Protein AF-A0A3M0Z7J1-F1 (afdb_monomer)

Foldseek 3Di:
DDDDPPDCPVCVVVVVVVVCCCPPQCVVQVDPDPVSVVVSVVVVVCCQAPPAQDVVLVGDHNVCVVVVVSVVVVVVVVVVVVVVVVVVVVVV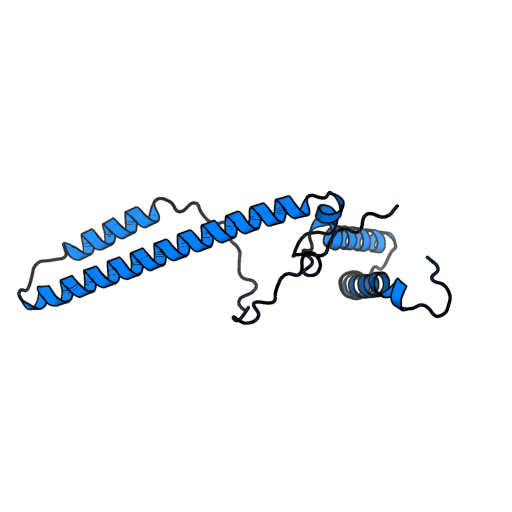VVVVVVVVVVVVVVVVCVVDDDDDDPPVVVVVVVVVVVVVPDDDPPDPPDDDPDDDDDDPDDDDDDDDDDDD

Radius of gyration: 27.75 Å; Cα contacts (8 Å, |Δi|>4): 50; chains: 1; bounding box: 44×60×78 Å

pLDDT: mean 72.47, std 24.11, range [33.22, 97.25]

Mean predicted aligned error: 16.58 Å

Structure (mmCIF, N/CA/C/O backbone):
data_AF-A0A3M0Z7J1-F1
#
_entry.id   AF-A0A3M0Z7J1-F1
#
loop_
_atom_site.group_PDB
_atom_site.id
_atom_site.type_symbol
_atom_site.label_atom_id
_atom_site.label_alt_id
_atom_site.label_comp_id
_atom_site.label_asym_id
_atom_site.label_entity_id
_atom_site.label_seq_id
_atom_site.pdbx_PDB_ins_code
_atom_site.Cartn_x
_atom_site.Cartn_y
_atom_site.Cartn_z
_atom_site.occupancy
_atom_site.B_iso_or_equiv
_atom_site.auth_seq_id
_atom_site.auth_comp_id
_atom_site.auth_asym_id
_atom_site.auth_atom_id
_atom_site.pdbx_PDB_model_num
ATOM 1 N N . MET A 1 1 ? 11.307 13.178 -20.118 1.00 49.06 1 MET A N 1
ATOM 2 C CA . MET A 1 1 ? 11.203 14.009 -18.899 1.00 49.06 1 MET A CA 1
ATOM 3 C C . MET A 1 1 ? 12.487 14.807 -18.768 1.00 49.06 1 MET A C 1
ATOM 5 O O . MET A 1 1 ? 13.549 14.202 -18.761 1.00 49.06 1 MET A O 1
ATOM 9 N N . ARG A 1 2 ? 12.403 16.139 -18.781 1.00 49.88 2 ARG A N 1
ATOM 10 C CA . ARG A 1 2 ? 13.548 17.054 -18.663 1.00 49.88 2 ARG A CA 1
ATOM 11 C C . ARG A 1 2 ? 13.190 18.069 -17.584 1.00 49.88 2 ARG A C 1
ATOM 13 O O . ARG A 1 2 ? 12.354 18.931 -17.823 1.00 49.88 2 ARG A O 1
ATOM 20 N N . THR A 1 3 ? 13.755 17.925 -16.393 1.00 57.59 3 THR A N 1
ATOM 21 C CA . THR A 1 3 ? 13.848 19.048 -15.459 1.00 57.59 3 THR A CA 1
ATOM 22 C C . THR A 1 3 ? 14.944 19.981 -15.972 1.00 57.59 3 THR A C 1
ATOM 24 O O . THR A 1 3 ? 15.915 19.525 -16.582 1.00 57.59 3 THR A O 1
ATOM 27 N N . SER A 1 4 ? 14.768 21.292 -15.789 1.00 59.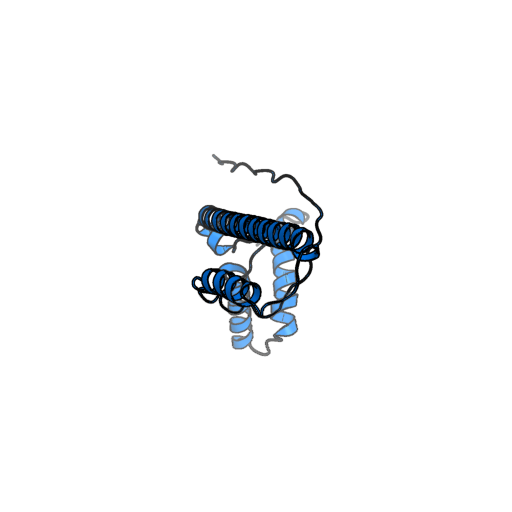91 4 SER A N 1
ATOM 28 C CA . SER A 1 4 ? 15.831 22.265 -16.060 1.00 59.91 4 SER A CA 1
ATOM 29 C C . SER A 1 4 ? 17.108 21.845 -15.316 1.00 59.91 4 SER A C 1
ATOM 31 O O . SER A 1 4 ? 16.994 21.352 -14.184 1.00 59.91 4 SER A O 1
ATOM 33 N N . PRO A 1 5 ? 18.307 22.026 -15.902 1.00 72.88 5 PRO A N 1
ATOM 34 C CA . PRO A 1 5 ? 19.561 21.812 -15.188 1.00 72.88 5 PRO A CA 1
ATOM 35 C C . PRO A 1 5 ? 19.524 22.486 -13.805 1.00 72.88 5 PRO A C 1
ATOM 37 O O . PRO A 1 5 ? 18.989 23.586 -13.673 1.00 72.88 5 PRO A O 1
ATOM 40 N N . TYR A 1 6 ? 20.074 21.814 -12.788 1.00 64.69 6 TYR A N 1
ATOM 41 C CA . TYR A 1 6 ? 20.198 22.287 -11.395 1.00 64.69 6 TYR A CA 1
ATOM 42 C C . TYR A 1 6 ? 18.922 22.344 -10.523 1.00 64.69 6 TYR A C 1
ATOM 44 O O . TYR A 1 6 ? 18.970 22.913 -9.436 1.00 64.69 6 TYR A O 1
ATOM 52 N N . TYR A 1 7 ? 17.818 21.680 -10.899 1.00 66.44 7 TYR A N 1
ATOM 53 C CA . TYR A 1 7 ? 16.614 21.560 -10.047 1.00 66.44 7 TYR A CA 1
ATOM 54 C C . TYR A 1 7 ? 16.312 20.110 -9.610 1.00 66.44 7 TYR A C 1
ATOM 56 O O . TYR A 1 7 ? 15.391 19.482 -10.135 1.00 66.44 7 TYR A O 1
ATOM 64 N N . PRO A 1 8 ? 17.048 19.554 -8.627 1.00 68.56 8 PRO A N 1
ATOM 65 C CA . PRO A 1 8 ? 16.860 18.172 -8.169 1.00 68.56 8 PRO A CA 1
ATOM 66 C C . PRO A 1 8 ? 15.580 17.958 -7.338 1.00 68.56 8 PRO A C 1
ATOM 68 O O . PRO A 1 8 ? 15.052 16.850 -7.278 1.00 68.56 8 PRO A O 1
ATOM 71 N N . GLN A 1 9 ? 15.026 19.008 -6.719 1.00 70.19 9 GLN A N 1
ATOM 72 C CA . GLN A 1 9 ? 13.847 18.887 -5.845 1.00 70.19 9 GLN A CA 1
ATOM 73 C C . GLN A 1 9 ? 12.582 18.414 -6.573 1.00 70.19 9 GLN A C 1
ATOM 75 O O . GLN A 1 9 ? 11.775 17.692 -5.987 1.00 70.19 9 GLN A O 1
ATOM 80 N N . SER A 1 10 ? 12.407 18.772 -7.846 1.00 65.81 10 SER A N 1
ATOM 81 C CA . SER A 1 10 ? 11.235 18.370 -8.633 1.00 65.81 10 SER A CA 1
ATOM 82 C C . SER A 1 10 ? 11.270 16.897 -9.058 1.00 65.81 10 SER A C 1
ATOM 84 O O . SER A 1 10 ? 10.225 16.340 -9.392 1.00 65.81 10 SER A O 1
ATOM 86 N N . ASN A 1 11 ? 12.431 16.236 -8.981 1.00 77.94 11 ASN A N 1
ATOM 87 C CA . ASN A 1 11 ? 12.614 14.854 -9.429 1.00 77.94 11 ASN A CA 1
ATOM 88 C C . ASN A 1 11 ? 12.532 13.808 -8.302 1.00 77.94 11 ASN A C 1
ATOM 90 O O . ASN A 1 11 ? 12.463 12.607 -8.563 1.00 77.94 11 ASN A O 1
ATOM 94 N N . GLY A 1 12 ? 12.490 14.233 -7.036 1.00 83.88 12 GLY A N 1
ATOM 95 C CA . GLY A 1 12 ? 12.637 13.326 -5.891 1.00 83.88 12 GLY A CA 1
ATOM 96 C C . GLY A 1 12 ? 11.615 12.179 -5.835 1.00 83.88 12 GLY A C 1
ATOM 97 O O . GLY A 1 12 ? 11.936 11.084 -5.373 1.00 83.88 12 GLY A O 1
ATOM 98 N N . LYS A 1 13 ? 10.392 12.381 -6.348 1.00 83.50 13 LYS A N 1
ATOM 99 C CA . LYS A 1 13 ? 9.376 11.314 -6.431 1.00 83.50 13 LYS A CA 1
ATOM 100 C C . LYS A 1 13 ? 9.766 10.234 -7.441 1.00 83.50 13 LYS A C 1
ATOM 102 O O . LYS A 1 13 ? 9.694 9.050 -7.120 1.00 83.50 13 LYS A O 1
ATOM 107 N N . GLN A 1 14 ? 10.214 10.641 -8.626 1.00 84.50 14 GLN A N 1
ATOM 108 C CA . GLN A 1 14 ? 10.652 9.719 -9.668 1.00 84.50 14 GLN A CA 1
ATOM 109 C C . GLN A 1 14 ? 11.949 9.010 -9.260 1.00 84.50 14 GLN A C 1
ATOM 111 O O . GLN A 1 14 ? 12.067 7.803 -9.443 1.00 84.50 14 GLN A O 1
ATOM 116 N N . GLU A 1 15 ? 12.895 9.715 -8.641 1.00 89.88 15 GLU A N 1
ATOM 117 C CA . GLU A 1 15 ? 14.131 9.110 -8.131 1.00 89.88 15 GLU A CA 1
ATOM 118 C C . GLU A 1 15 ? 13.857 8.060 -7.054 1.00 89.88 15 GLU A C 1
ATOM 120 O O . GLU A 1 15 ? 14.422 6.962 -7.090 1.00 89.88 15 GLU A O 1
ATOM 125 N N . ARG A 1 16 ? 12.944 8.357 -6.122 1.00 89.62 16 ARG A N 1
ATOM 126 C CA . ARG A 1 16 ? 12.527 7.398 -5.097 1.00 89.62 16 ARG A CA 1
ATOM 127 C C . ARG A 1 16 ? 11.828 6.188 -5.708 1.00 89.62 16 ARG A C 1
ATOM 129 O O . ARG A 1 16 ? 12.150 5.067 -5.324 1.00 89.62 16 ARG A O 1
ATOM 136 N N . TRP A 1 17 ? 10.928 6.403 -6.666 1.00 90.00 17 TRP A N 1
ATOM 137 C CA . TRP A 1 17 ? 10.252 5.315 -7.371 1.00 90.00 17 TRP A CA 1
ATOM 138 C C . TRP A 1 17 ? 11.251 4.433 -8.138 1.00 90.00 17 TRP A C 1
ATOM 140 O O . TRP A 1 17 ? 11.259 3.217 -7.965 1.00 90.00 17 TRP A O 1
ATOM 150 N N . HIS A 1 18 ? 12.198 5.030 -8.871 1.00 91.94 18 HIS A N 1
ATOM 151 C CA . HIS A 1 18 ? 13.271 4.294 -9.547 1.00 91.94 18 HIS A CA 1
ATOM 152 C C . HIS A 1 18 ? 14.142 3.489 -8.581 1.00 91.94 18 HIS A C 1
ATOM 154 O O . HIS A 1 18 ? 14.597 2.397 -8.926 1.00 91.94 18 HIS A O 1
ATOM 160 N N . LYS A 1 19 ? 14.413 4.017 -7.381 1.00 93.44 19 LYS A N 1
ATOM 161 C CA . LYS A 1 19 ? 15.158 3.282 -6.356 1.00 93.44 19 LYS A CA 1
ATOM 162 C C . LYS A 1 19 ? 14.420 2.001 -5.970 1.00 93.44 19 LYS A C 1
ATOM 164 O O . LYS A 1 19 ? 15.061 0.952 -5.975 1.00 93.44 19 LYS A O 1
ATOM 169 N N . THR A 1 20 ? 13.117 2.099 -5.697 1.00 92.00 20 THR A N 1
ATOM 170 C CA . THR A 1 20 ? 12.241 0.965 -5.361 1.00 92.00 20 THR A CA 1
ATOM 171 C C . THR A 1 20 ? 12.178 -0.055 -6.497 1.00 92.00 20 THR A C 1
ATOM 173 O O . THR A 1 20 ? 12.547 -1.204 -6.276 1.00 92.00 20 THR A O 1
ATOM 176 N N . LEU A 1 21 ? 11.867 0.373 -7.725 1.00 93.44 21 LEU A N 1
ATOM 177 C CA . LEU A 1 21 ? 11.832 -0.497 -8.910 1.00 93.44 21 LEU A CA 1
ATOM 178 C C . LEU A 1 21 ? 13.149 -1.274 -9.088 1.00 93.44 21 LEU A C 1
ATOM 180 O O . LEU A 1 21 ? 13.168 -2.480 -9.340 1.00 93.44 21 LEU A O 1
ATOM 184 N N . LYS A 1 22 ? 14.291 -0.594 -8.924 1.00 93.62 22 LYS A N 1
ATOM 185 C CA . LYS A 1 22 ? 15.601 -1.245 -9.034 1.00 93.62 22 LYS A CA 1
ATOM 186 C C . LYS A 1 22 ? 15.854 -2.235 -7.899 1.00 93.62 22 LYS A C 1
ATOM 188 O O . LYS A 1 22 ? 16.473 -3.263 -8.147 1.00 93.62 22 LYS A O 1
ATOM 193 N N . SER A 1 23 ? 15.481 -1.920 -6.657 1.00 95.00 23 SER A N 1
ATOM 194 C CA . SER A 1 23 ? 15.749 -2.793 -5.505 1.00 95.00 23 SER A CA 1
ATOM 195 C C . SER A 1 23 ? 14.813 -3.988 -5.409 1.00 95.00 23 SER A C 1
ATOM 197 O O . SER A 1 23 ? 15.273 -5.048 -5.008 1.00 95.00 23 SER A O 1
ATOM 199 N N . GLU A 1 24 ? 13.539 -3.819 -5.751 1.00 91.69 24 GLU A N 1
ATOM 200 C CA . GLU A 1 24 ? 12.496 -4.823 -5.510 1.00 91.69 24 GLU A CA 1
ATOM 201 C C . GLU A 1 24 ? 12.210 -5.671 -6.757 1.00 91.69 24 GLU A C 1
ATOM 203 O O . GLU A 1 24 ? 11.962 -6.866 -6.629 1.00 91.69 24 GLU A O 1
ATOM 208 N N . CYS A 1 25 ? 12.340 -5.104 -7.962 1.00 93.62 25 CYS A N 1
ATOM 209 C CA . CYS A 1 25 ? 12.031 -5.802 -9.211 1.00 93.62 25 CYS A CA 1
ATOM 210 C C . CYS A 1 25 ? 13.281 -6.155 -10.029 1.00 93.62 25 CYS A C 1
ATOM 212 O O . CYS A 1 25 ? 13.545 -7.331 -10.279 1.00 93.62 25 CYS A O 1
ATOM 214 N N . ILE A 1 26 ? 14.095 -5.169 -10.424 1.00 92.12 26 ILE A N 1
ATOM 215 C CA . ILE A 1 26 ? 15.158 -5.408 -11.421 1.00 92.12 26 ILE A CA 1
ATOM 216 C C . ILE A 1 26 ? 16.336 -6.200 -10.840 1.00 92.12 26 ILE A C 1
ATOM 218 O O . ILE A 1 26 ? 16.786 -7.160 -11.464 1.00 92.12 26 ILE A O 1
ATOM 222 N N . ARG A 1 27 ? 16.862 -5.813 -9.667 1.00 93.94 27 ARG A N 1
ATOM 223 C CA . ARG A 1 27 ? 18.014 -6.508 -9.061 1.00 93.94 27 ARG A CA 1
ATOM 224 C C . ARG A 1 27 ? 17.679 -7.945 -8.641 1.00 93.94 27 ARG A C 1
ATOM 226 O O . ARG A 1 27 ? 18.491 -8.811 -8.949 1.00 93.94 27 ARG A O 1
ATOM 233 N N . PRO A 1 28 ? 16.528 -8.228 -7.998 1.00 94.00 28 PRO A N 1
ATOM 234 C CA . PRO A 1 28 ? 16.168 -9.603 -7.656 1.00 94.00 28 PRO A CA 1
ATOM 235 C C . PRO A 1 28 ? 15.734 -10.419 -8.877 1.00 94.00 28 PRO A C 1
ATOM 237 O O . PRO A 1 28 ? 16.062 -11.595 -8.970 1.00 94.00 28 PRO A O 1
ATOM 240 N N . GLY A 1 29 ? 15.004 -9.804 -9.814 1.00 90.44 29 GLY A N 1
ATOM 241 C CA . GLY A 1 29 ? 14.447 -10.497 -10.975 1.00 90.44 29 GLY A CA 1
ATOM 242 C C . GLY A 1 29 ? 15.448 -10.784 -12.095 1.00 90.44 29 GLY A C 1
ATOM 243 O O . GLY A 1 29 ? 15.186 -11.676 -12.894 1.00 90.44 29 GLY A O 1
ATOM 244 N N . CYS A 1 30 ? 16.564 -10.044 -12.161 1.00 92.81 30 CYS A N 1
ATOM 245 C CA . CYS A 1 30 ? 17.670 -10.221 -13.113 1.00 92.81 30 CYS A CA 1
ATOM 246 C C . CYS A 1 30 ? 17.207 -10.615 -14.539 1.00 92.81 30 CYS A C 1
ATOM 248 O O . CYS A 1 30 ? 17.494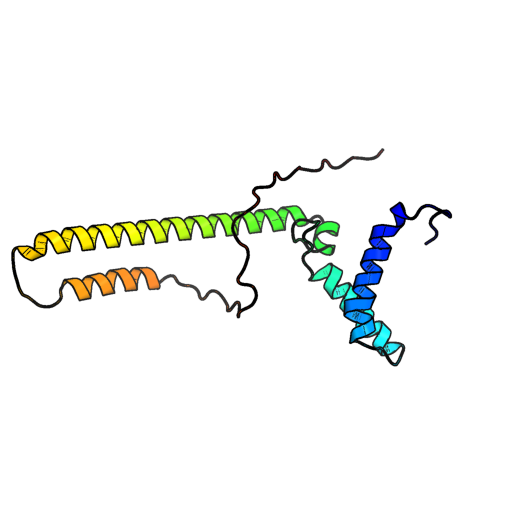 -11.720 -15.005 1.00 92.81 30 CYS A O 1
ATOM 250 N N . PRO A 1 31 ? 16.441 -9.756 -15.243 1.00 93.00 31 PRO A N 1
ATOM 251 C CA . PRO A 1 31 ? 15.899 -10.112 -16.551 1.00 93.00 31 PRO A CA 1
ATOM 252 C C . PRO A 1 31 ? 17.015 -10.377 -17.566 1.00 93.00 31 PRO A C 1
ATOM 254 O O . PRO A 1 31 ? 17.822 -9.495 -17.853 1.00 93.00 31 PRO A O 1
ATOM 257 N N . LEU A 1 32 ? 17.015 -11.574 -18.156 1.00 94.81 32 LEU A N 1
ATOM 258 C CA . LEU A 1 32 ? 18.009 -11.994 -19.155 1.00 94.81 32 LEU A CA 1
ATOM 259 C C . LEU A 1 32 ? 17.599 -11.647 -20.593 1.00 94.81 32 LEU A C 1
ATOM 261 O O . LEU A 1 32 ? 18.416 -11.679 -21.508 1.00 94.81 32 LEU A O 1
ATOM 265 N N . ASN A 1 33 ? 16.321 -11.329 -20.810 1.00 95.38 33 ASN A N 1
ATOM 266 C CA . ASN A 1 33 ? 15.777 -10.968 -22.114 1.00 95.38 33 ASN A CA 1
ATOM 267 C C . ASN A 1 33 ? 14.657 -9.919 -21.982 1.00 95.38 33 ASN A C 1
ATOM 269 O O . ASN A 1 33 ? 14.123 -9.653 -20.902 1.00 95.38 33 ASN A O 1
ATOM 273 N N . MET A 1 34 ? 14.276 -9.328 -23.116 1.00 95.38 34 MET A N 1
ATOM 274 C CA . MET A 1 34 ? 13.264 -8.268 -23.180 1.00 95.38 34 MET A CA 1
ATOM 275 C C . MET A 1 34 ? 11.875 -8.724 -22.705 1.00 95.38 34 MET A C 1
ATOM 277 O O . MET A 1 34 ? 11.133 -7.935 -22.117 1.00 95.38 34 MET A O 1
ATOM 281 N N . LYS A 1 35 ? 11.501 -9.984 -22.955 1.00 96.31 35 LYS A N 1
ATOM 282 C CA . LYS A 1 35 ? 10.200 -10.528 -22.541 1.00 96.31 35 LYS A CA 1
ATOM 283 C C . LYS A 1 35 ? 10.112 -10.597 -21.017 1.00 96.31 35 LYS A C 1
ATOM 285 O O . LYS A 1 35 ? 9.113 -10.164 -20.445 1.00 96.31 35 LYS A O 1
ATOM 290 N N . ASP A 1 36 ? 11.173 -11.062 -20.368 1.00 94.25 36 ASP A N 1
ATOM 291 C CA . ASP A 1 36 ? 11.263 -11.113 -18.912 1.00 94.25 36 ASP A CA 1
ATOM 292 C C . ASP A 1 36 ? 11.296 -9.722 -18.290 1.00 94.25 36 ASP A C 1
ATOM 294 O O . ASP A 1 36 ? 10.568 -9.478 -17.329 1.00 94.25 36 ASP A O 1
ATOM 298 N N . ALA A 1 37 ? 12.037 -8.780 -18.880 1.00 94.50 37 ALA A N 1
ATOM 299 C CA . ALA A 1 37 ? 12.041 -7.393 -18.419 1.00 94.50 37 ALA A CA 1
ATOM 300 C C . ALA A 1 37 ? 10.632 -6.775 -18.442 1.00 94.50 37 ALA A C 1
ATOM 302 O O . ALA A 1 37 ? 10.215 -6.142 -17.472 1.00 94.50 37 ALA A O 1
ATOM 303 N N . ARG A 1 38 ? 9.864 -6.999 -19.520 1.00 95.75 38 ARG A N 1
ATOM 304 C CA . ARG A 1 38 ? 8.475 -6.520 -19.624 1.00 95.75 38 ARG A CA 1
ATOM 305 C C . ARG A 1 38 ? 7.563 -7.176 -18.596 1.00 95.75 38 ARG A C 1
ATOM 307 O O . ARG A 1 38 ? 6.767 -6.479 -17.977 1.00 95.75 38 ARG A O 1
ATOM 314 N N . ARG A 1 39 ? 7.682 -8.492 -18.401 1.00 95.69 39 ARG A N 1
ATOM 315 C CA . ARG A 1 39 ? 6.883 -9.235 -17.417 1.00 95.69 39 ARG A CA 1
ATOM 316 C C . ARG A 1 39 ? 7.138 -8.734 -15.996 1.00 95.69 39 ARG A C 1
ATOM 318 O O . ARG A 1 39 ? 6.186 -8.439 -15.281 1.00 95.69 39 ARG A O 1
ATOM 325 N N . LEU A 1 40 ? 8.407 -8.602 -15.612 1.00 94.50 40 LEU A N 1
ATOM 326 C CA . LEU A 1 40 ? 8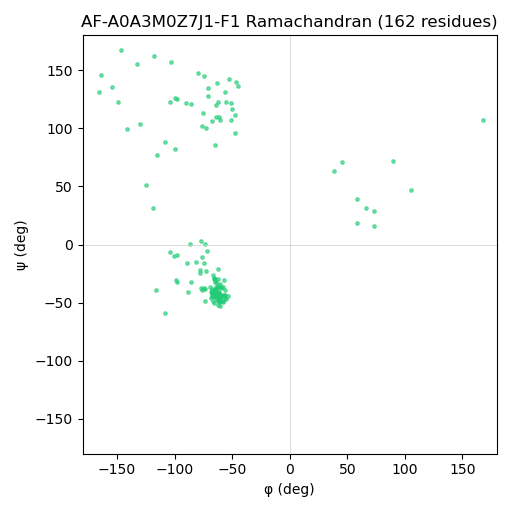.806 -8.103 -14.296 1.00 94.50 40 LEU A CA 1
ATOM 327 C C . LEU A 1 40 ? 8.364 -6.650 -14.082 1.00 94.50 40 LEU A C 1
ATOM 329 O O . LEU A 1 40 ? 7.808 -6.330 -13.035 1.00 94.50 40 LEU A O 1
ATOM 333 N N . GLY A 1 41 ? 8.544 -5.785 -15.084 1.00 93.44 41 GLY A N 1
ATOM 334 C CA . GLY A 1 41 ? 8.094 -4.395 -15.012 1.00 93.44 41 GLY A CA 1
ATOM 335 C C . GLY A 1 41 ? 6.575 -4.266 -14.885 1.00 93.44 41 GLY A C 1
ATOM 336 O O . GLY A 1 41 ? 6.096 -3.498 -14.057 1.00 93.44 41 GLY A O 1
ATOM 337 N N . ALA A 1 42 ? 5.809 -5.043 -15.656 1.00 95.50 42 ALA A N 1
ATOM 338 C CA . ALA A 1 42 ? 4.350 -5.048 -15.567 1.00 95.50 42 ALA A CA 1
ATOM 339 C C . ALA A 1 42 ? 3.866 -5.510 -14.186 1.00 95.50 42 ALA A C 1
ATOM 341 O O . ALA A 1 42 ? 2.976 -4.889 -13.612 1.00 95.50 42 ALA A O 1
ATOM 342 N N . HIS A 1 43 ? 4.487 -6.558 -13.639 1.00 94.94 43 HIS A N 1
ATOM 343 C CA . HIS A 1 43 ? 4.195 -7.025 -12.289 1.00 94.94 43 HIS A CA 1
ATOM 344 C C . HIS A 1 43 ? 4.502 -5.953 -11.235 1.00 94.94 43 HIS A C 1
ATOM 346 O O . HIS A 1 43 ? 3.666 -5.696 -10.380 1.00 94.94 43 HIS A O 1
ATOM 352 N N . ASP A 1 44 ? 5.664 -5.298 -11.299 1.00 94.06 44 ASP A N 1
ATOM 353 C CA . ASP A 1 44 ? 6.040 -4.266 -10.321 1.00 94.06 44 ASP A CA 1
ATOM 354 C C . ASP A 1 44 ? 5.080 -3.065 -10.343 1.00 94.06 44 ASP A C 1
ATOM 356 O O . ASP A 1 44 ? 4.629 -2.599 -9.298 1.00 94.06 44 ASP A O 1
ATOM 360 N N . VAL A 1 45 ? 4.686 -2.621 -11.541 1.00 95.12 45 VAL A N 1
ATOM 361 C CA . VAL A 1 45 ? 3.697 -1.548 -11.723 1.00 95.12 45 VAL A CA 1
ATOM 362 C C . VAL A 1 45 ? 2.325 -1.952 -11.182 1.00 95.12 45 VAL A C 1
ATOM 364 O O . VAL A 1 45 ? 1.649 -1.129 -10.563 1.00 95.12 45 VAL A O 1
ATOM 367 N N . ASP A 1 46 ? 1.905 -3.200 -11.400 1.00 96.62 46 ASP A N 1
ATOM 368 C CA . ASP A 1 46 ? 0.659 -3.729 -10.842 1.00 96.62 46 ASP A CA 1
ATOM 369 C C . ASP A 1 46 ? 0.710 -3.762 -9.310 1.00 96.62 46 ASP A C 1
ATOM 371 O O . ASP A 1 46 ? -0.193 -3.246 -8.649 1.00 96.62 46 ASP A O 1
ATOM 375 N N . GLN A 1 47 ? 1.798 -4.283 -8.737 1.00 95.12 47 GLN A N 1
ATOM 376 C CA . GLN A 1 47 ? 2.006 -4.321 -7.292 1.00 95.12 47 GLN A CA 1
ATOM 377 C C . GLN A 1 47 ? 1.965 -2.925 -6.669 1.00 95.12 47 GLN A C 1
ATOM 379 O O . GLN A 1 47 ? 1.213 -2.718 -5.717 1.00 95.12 47 GLN A O 1
ATOM 384 N N . ASP A 1 48 ? 2.702 -1.951 -7.207 1.00 93.31 48 ASP A N 1
ATOM 385 C CA . ASP A 1 48 ? 2.788 -0.617 -6.603 1.00 93.31 48 ASP A CA 1
ATOM 386 C C . ASP A 1 48 ? 1.469 0.169 -6.711 1.00 93.31 48 ASP A C 1
ATOM 388 O O . ASP A 1 48 ? 1.100 0.868 -5.763 1.00 93.31 48 ASP A O 1
ATOM 392 N N . ASN A 1 49 ? 0.733 0.023 -7.822 1.00 95.50 49 ASN A N 1
ATOM 393 C CA . ASN A 1 49 ? -0.495 0.783 -8.082 1.00 95.50 49 ASN A CA 1
ATOM 394 C C . ASN A 1 49 ? -1.768 0.138 -7.527 1.00 95.50 49 ASN A C 1
ATOM 396 O O . ASN A 1 49 ? -2.643 0.858 -7.038 1.00 95.50 49 ASN A O 1
ATOM 400 N N . ASN A 1 50 ? -1.904 -1.185 -7.648 1.00 96.19 50 ASN A N 1
ATOM 401 C CA . ASN A 1 50 ? -3.151 -1.892 -7.351 1.00 96.19 50 ASN A CA 1
ATOM 402 C C . ASN A 1 50 ? -3.159 -2.539 -5.965 1.00 96.19 50 ASN A C 1
ATOM 404 O O . ASN A 1 50 ? -4.226 -2.624 -5.362 1.00 96.19 50 ASN A O 1
ATOM 408 N N . HIS A 1 51 ? -2.002 -2.959 -5.444 1.00 95.56 51 HIS A N 1
ATOM 409 C CA . HIS A 1 51 ? -1.945 -3.809 -4.245 1.00 95.56 51 HIS A CA 1
ATOM 410 C C . HIS A 1 51 ? -1.256 -3.137 -3.059 1.00 95.56 51 HIS A C 1
ATOM 412 O O . HIS A 1 51 ? -1.693 -3.272 -1.914 1.00 95.56 51 HIS A O 1
ATOM 418 N N . ARG A 1 52 ? -0.180 -2.388 -3.303 1.00 94.31 52 ARG A N 1
ATOM 419 C CA . ARG A 1 52 ? 0.639 -1.808 -2.243 1.00 94.31 52 ARG A CA 1
ATOM 420 C C . ARG A 1 52 ? -0.088 -0.674 -1.528 1.00 94.31 52 ARG A C 1
ATOM 422 O O . ARG A 1 52 ? -0.539 0.296 -2.134 1.00 94.31 52 ARG A O 1
ATOM 429 N N . LEU A 1 53 ? -0.144 -0.773 -0.201 1.00 95.31 53 LEU A N 1
ATOM 430 C CA . LEU A 1 53 ? -0.673 0.279 0.662 1.00 95.31 53 LEU A CA 1
ATOM 431 C C . LEU A 1 53 ? 0.452 1.230 1.066 1.00 95.31 53 LEU A C 1
ATOM 433 O O . LEU A 1 53 ? 1.432 0.819 1.691 1.00 95.31 53 LEU A O 1
ATOM 437 N N . HIS A 1 54 ? 0.297 2.513 0.749 1.00 92.31 54 HIS A N 1
ATOM 438 C CA . HIS A 1 54 ? 1.332 3.514 1.002 1.00 92.31 54 HIS A CA 1
ATOM 439 C C . HIS A 1 54 ? 0.976 4.372 2.212 1.00 92.31 54 HIS A C 1
ATOM 441 O O . HIS A 1 54 ? -0.057 5.042 2.243 1.00 92.31 54 HIS A O 1
ATOM 447 N N . SER A 1 55 ? 1.853 4.398 3.215 1.00 92.19 55 SER A N 1
ATOM 448 C CA . SER A 1 55 ? 1.628 5.159 4.454 1.00 92.19 55 SER A CA 1
ATOM 449 C C . SER A 1 55 ? 1.466 6.664 4.214 1.00 92.19 55 SER A C 1
ATOM 451 O O . SER A 1 55 ? 0.658 7.303 4.882 1.00 92.19 55 SER A O 1
ATOM 453 N N . ALA A 1 56 ? 2.167 7.218 3.219 1.00 89.56 56 ALA A N 1
ATOM 454 C CA . ALA A 1 56 ? 2.089 8.634 2.851 1.00 89.56 56 ALA A CA 1
ATOM 455 C C . ALA A 1 56 ? 0.693 9.074 2.369 1.00 89.56 56 ALA A C 1
ATOM 457 O O . ALA A 1 56 ? 0.382 10.260 2.418 1.00 89.56 56 ALA A O 1
ATOM 458 N N . ILE A 1 57 ? -0.140 8.130 1.923 1.00 91.94 57 ILE A N 1
ATOM 459 C CA . ILE A 1 57 ? -1.515 8.363 1.460 1.00 91.94 57 ILE A CA 1
ATOM 460 C C . ILE A 1 57 ? -2.534 7.605 2.323 1.00 91.94 57 ILE A C 1
ATOM 462 O O . ILE A 1 57 ? -3.566 7.154 1.842 1.00 91.94 57 ILE A O 1
ATOM 466 N N . GLY A 1 58 ? -2.236 7.426 3.615 1.00 94.12 58 GLY A N 1
ATOM 467 C CA . GLY A 1 58 ? -3.184 6.837 4.567 1.00 94.12 58 GLY A CA 1
ATOM 468 C C . GLY A 1 58 ? -3.390 5.330 4.401 1.00 94.12 58 GLY A C 1
ATOM 469 O O . GLY A 1 58 ? -4.460 4.817 4.716 1.00 94.12 58 GLY A O 1
ATOM 470 N N . TYR A 1 59 ? -2.376 4.607 3.913 1.00 95.62 59 TYR A N 1
ATOM 471 C CA . TYR A 1 59 ? -2.465 3.176 3.598 1.00 95.62 59 TYR A CA 1
ATOM 472 C C . TYR A 1 59 ? -3.558 2.865 2.568 1.00 95.62 59 TYR A C 1
ATOM 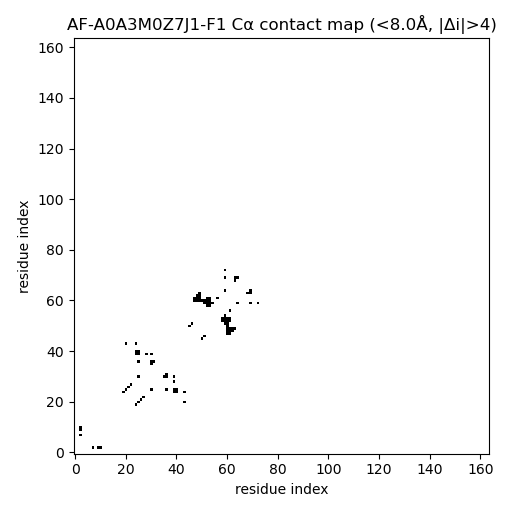474 O O . TYR A 1 59 ? -4.263 1.859 2.676 1.00 95.62 59 TYR A O 1
ATOM 482 N N . VAL A 1 60 ? -3.709 3.731 1.571 1.00 96.00 60 VAL A N 1
ATOM 483 C CA . VAL A 1 60 ? -4.545 3.512 0.384 1.00 96.00 60 VAL A CA 1
ATOM 484 C C . VAL A 1 60 ? -3.631 3.164 -0.799 1.00 96.00 60 VAL A C 1
ATOM 486 O O . VAL A 1 60 ? -2.429 3.445 -0.762 1.00 96.00 60 VAL A O 1
ATOM 489 N N . THR A 1 61 ? -4.168 2.488 -1.814 1.00 96.50 61 THR A N 1
ATOM 490 C CA . THR A 1 61 ? -3.427 2.195 -3.047 1.00 96.50 61 THR A CA 1
ATOM 491 C C . THR A 1 61 ? -3.414 3.428 -3.958 1.00 96.50 61 THR A C 1
ATOM 493 O O . THR A 1 61 ? -4.388 4.189 -3.970 1.00 96.50 61 THR A O 1
ATOM 496 N N . PRO A 1 62 ? -2.355 3.660 -4.753 1.00 95.38 62 PRO A N 1
ATOM 497 C CA . PRO A 1 62 ? -2.302 4.803 -5.659 1.00 95.38 62 PRO A CA 1
ATOM 498 C C . PRO A 1 62 ? -3.464 4.811 -6.654 1.00 95.38 62 PRO A C 1
ATOM 500 O O . PRO A 1 62 ? -4.032 5.869 -6.920 1.00 95.38 62 PRO A O 1
ATOM 503 N N . ARG A 1 63 ? -3.890 3.637 -7.138 1.00 97.25 63 ARG A N 1
ATOM 504 C CA . ARG A 1 63 ? -5.064 3.533 -8.008 1.00 97.25 63 ARG A CA 1
ATOM 505 C C . ARG A 1 63 ? -6.343 4.011 -7.333 1.00 97.25 63 ARG A C 1
ATOM 507 O O . ARG A 1 63 ? -7.075 4.786 -7.933 1.00 97.25 63 ARG A O 1
ATOM 514 N N . ALA A 1 64 ? -6.605 3.604 -6.093 1.00 96.38 64 ALA A N 1
ATOM 515 C CA . ALA A 1 64 ? -7.806 4.047 -5.387 1.00 96.38 64 ALA A CA 1
ATOM 516 C C . ALA A 1 64 ? -7.797 5.560 -5.101 1.00 96.38 64 ALA A C 1
ATOM 518 O O . ALA A 1 64 ? -8.860 6.179 -5.073 1.00 96.38 64 ALA A O 1
ATOM 519 N N . MET A 1 65 ? -6.615 6.167 -4.936 1.00 94.50 65 MET A N 1
ATOM 520 C CA . MET A 1 65 ? -6.481 7.628 -4.8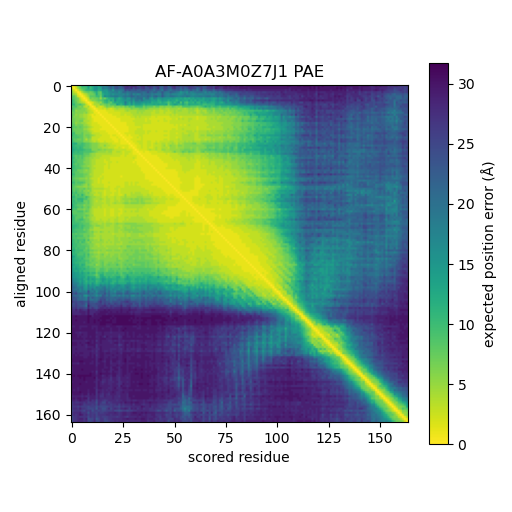65 1.00 94.50 65 MET A CA 1
ATOM 521 C C . MET A 1 65 ? -6.836 8.292 -6.202 1.00 94.50 65 MET A C 1
ATOM 523 O O . MET A 1 65 ? -7.564 9.280 -6.207 1.00 94.50 65 MET A O 1
ATOM 527 N N . LEU A 1 66 ? -6.353 7.748 -7.327 1.00 95.38 66 LEU A N 1
ATOM 528 C CA . LEU A 1 66 ? -6.670 8.257 -8.669 1.00 95.38 66 LEU A CA 1
ATOM 529 C C . LEU A 1 66 ? -8.158 8.112 -9.009 1.00 95.38 66 LEU A C 1
ATOM 531 O O . LEU A 1 66 ? -8.743 9.017 -9.592 1.00 95.38 66 LEU A O 1
ATOM 535 N N . GLU A 1 67 ? -8.774 7.005 -8.598 1.00 96.81 67 GLU A N 1
ATOM 536 C CA . GLU A 1 67 ? -10.211 6.748 -8.746 1.00 96.81 67 GLU A CA 1
ATOM 537 C C . GLU A 1 67 ? -11.071 7.513 -7.720 1.00 96.81 67 GLU A C 1
ATOM 539 O O . GLU A 1 67 ? -12.281 7.318 -7.684 1.00 96.81 67 GLU A O 1
ATOM 544 N N . GLN A 1 68 ? -10.470 8.359 -6.870 1.00 95.62 68 GLN A N 1
ATOM 545 C CA . GLN A 1 68 ? -11.146 9.156 -5.832 1.00 95.62 68 GLN A CA 1
ATOM 546 C C . GLN A 1 68 ? -11.946 8.334 -4.798 1.00 95.62 68 GLN A C 1
ATOM 548 O O . GLN A 1 68 ? -12.755 8.873 -4.050 1.00 95.62 68 GLN A O 1
ATOM 553 N N . ARG A 1 69 ? -11.670 7.030 -4.671 1.00 95.69 69 ARG A N 1
ATOM 554 C CA . ARG A 1 69 ? -12.328 6.114 -3.714 1.00 95.69 69 ARG A CA 1
ATOM 555 C C . ARG A 1 69 ? -11.675 6.080 -2.334 1.00 95.69 69 ARG A C 1
ATOM 557 O O . ARG A 1 69 ? -12.097 5.333 -1.452 1.00 95.69 69 ARG A O 1
ATOM 564 N N . ALA A 1 70 ? -10.613 6.857 -2.137 1.00 94.94 70 ALA A N 1
ATOM 565 C CA . ALA A 1 70 ? -9.830 6.841 -0.908 1.00 94.94 70 ALA A CA 1
ATOM 566 C C . ALA A 1 70 ? -10.682 7.123 0.341 1.00 94.94 70 ALA A C 1
ATOM 568 O O . ALA A 1 70 ? -10.556 6.420 1.343 1.00 94.94 70 ALA A O 1
ATOM 569 N N . GLU A 1 71 ? -11.581 8.105 0.271 1.00 95.25 71 GLU A N 1
ATOM 570 C CA . GLU A 1 71 ? -12.428 8.487 1.404 1.00 95.25 71 GLU A CA 1
ATOM 571 C C . GLU A 1 71 ? -13.389 7.372 1.823 1.00 95.25 71 GLU A C 1
ATOM 573 O O . GLU A 1 71 ? -13.572 7.121 3.014 1.00 95.25 71 GLU A O 1
ATOM 578 N N . GLU A 1 72 ? -13.976 6.670 0.855 1.00 96.12 72 GLU A N 1
ATOM 579 C CA . GLU A 1 72 ? -14.891 5.556 1.110 1.00 96.12 72 GLU A CA 1
ATOM 580 C C . GLU A 1 72 ? -14.171 4.398 1.803 1.00 96.12 72 GLU A C 1
ATOM 582 O O . GLU A 1 72 ? -14.649 3.886 2.818 1.00 96.12 72 GLU A O 1
ATOM 587 N N . ILE A 1 73 ? -12.978 4.046 1.311 1.00 94.50 73 ILE A N 1
ATOM 588 C CA . ILE A 1 73 ? -12.135 2.993 1.889 1.00 94.50 73 ILE A CA 1
ATOM 589 C C . ILE A 1 73 ? -11.770 3.325 3.338 1.00 94.50 73 ILE A C 1
ATOM 591 O O . ILE A 1 73 ? -11.829 2.459 4.215 1.00 94.50 73 ILE A O 1
ATOM 595 N N . LEU A 1 74 ? -11.381 4.573 3.606 1.00 94.81 74 LEU A N 1
ATOM 596 C CA . LEU A 1 74 ? -11.013 5.006 4.953 1.00 94.81 74 LEU A CA 1
ATOM 597 C C . LEU A 1 74 ? -12.223 4.990 5.893 1.00 94.81 74 LEU A C 1
ATOM 599 O O . LEU A 1 74 ? -12.133 4.436 6.988 1.00 94.81 74 LEU A O 1
ATOM 603 N N . ARG A 1 75 ? -13.379 5.480 5.435 1.00 96.25 75 ARG A N 1
ATOM 604 C CA . ARG A 1 75 ? -14.632 5.468 6.204 1.00 96.25 75 ARG A CA 1
ATOM 605 C C . ARG A 1 75 ? -15.058 4.053 6.587 1.00 96.25 75 ARG A C 1
ATOM 607 O O . ARG A 1 75 ? -15.448 3.800 7.728 1.00 96.25 75 ARG A O 1
ATOM 614 N N . GLU A 1 76 ? -14.971 3.109 5.653 1.00 96.62 76 GLU A N 1
ATOM 615 C CA . GLU A 1 76 ? -15.317 1.715 5.922 1.00 96.62 76 GLU A CA 1
ATOM 616 C C . GLU A 1 76 ? -14.363 1.077 6.945 1.00 96.62 76 GLU A C 1
ATOM 618 O O . GLU A 1 76 ? -14.795 0.336 7.837 1.00 96.62 76 GLU A O 1
ATOM 623 N N . ARG A 1 77 ? -13.065 1.387 6.851 1.00 95.88 77 ARG A N 1
ATOM 624 C CA . ARG A 1 77 ? -12.055 0.921 7.809 1.00 95.88 77 ARG A CA 1
ATOM 625 C C . ARG A 1 77 ? -12.293 1.485 9.201 1.00 95.88 77 ARG A C 1
ATOM 627 O O . ARG A 1 77 ? -12.240 0.720 10.163 1.00 95.88 77 ARG A O 1
ATOM 634 N N . ASP A 1 78 ? -12.604 2.770 9.316 1.00 96.00 78 ASP A N 1
ATOM 635 C CA . ASP A 1 78 ? -12.902 3.399 10.603 1.00 96.00 78 ASP A CA 1
ATOM 636 C C . ASP A 1 78 ? -14.122 2.757 11.267 1.00 96.00 78 ASP A C 1
ATOM 638 O O . ASP A 1 78 ? -14.071 2.415 12.451 1.00 96.00 78 ASP A O 1
ATOM 642 N N . ARG A 1 79 ? -15.175 2.466 10.490 1.00 97.19 79 ARG A N 1
ATOM 643 C CA . ARG A 1 79 ? -16.344 1.716 10.974 1.00 97.19 79 ARG A CA 1
ATOM 644 C C . ARG A 1 79 ? -15.950 0.342 11.525 1.00 97.19 79 ARG A C 1
ATOM 646 O O . ARG A 1 79 ? -16.346 -0.009 12.636 1.00 97.19 79 ARG A O 1
ATOM 653 N N . LYS A 1 80 ? -15.151 -0.430 10.777 1.00 96.38 80 LYS A N 1
ATOM 654 C CA . LYS A 1 80 ? -14.668 -1.760 11.200 1.00 96.38 80 LYS A CA 1
ATOM 655 C C . LYS A 1 80 ? -13.818 -1.677 12.473 1.00 96.38 80 LYS A C 1
ATOM 657 O O . LYS A 1 80 ? -13.949 -2.510 13.371 1.00 96.38 80 LYS A O 1
ATOM 662 N N . LEU A 1 81 ? -12.956 -0.666 12.578 1.00 96.56 81 LEU A N 1
ATOM 663 C CA . LEU A 1 81 ? -12.123 -0.451 13.760 1.00 96.56 81 LEU A CA 1
ATOM 664 C C . LEU A 1 81 ? -12.956 -0.100 14.992 1.00 96.56 81 LEU A C 1
ATOM 666 O O . LEU A 1 81 ? -12.648 -0.594 16.079 1.00 96.56 81 LEU A O 1
ATOM 670 N N . GLU A 1 82 ? -13.999 0.710 14.833 1.00 96.75 82 GLU A N 1
ATOM 671 C CA . GLU A 1 82 ? -14.888 1.073 15.933 1.00 96.75 82 GLU A CA 1
ATOM 672 C C . GLU A 1 82 ? -15.706 -0.128 16.419 1.00 96.75 82 GLU A C 1
ATOM 674 O O . GLU A 1 82 ? -15.724 -0.414 17.616 1.00 96.75 82 GLU A O 1
ATOM 679 N N . GLN A 1 83 ? -16.252 -0.931 15.503 1.00 96.56 83 GLN A N 1
ATOM 680 C CA . GLN A 1 83 ? -16.904 -2.201 15.846 1.00 96.56 83 GLN A CA 1
ATOM 681 C C . GLN A 1 83 ? -15.957 -3.130 16.623 1.00 96.56 83 GLN A C 1
ATOM 683 O O . GLN A 1 83 ? -16.308 -3.658 17.678 1.00 96.56 83 GLN A O 1
ATOM 688 N N . ALA A 1 84 ? -14.708 -3.277 16.172 1.00 96.56 84 ALA A N 1
ATOM 689 C CA . ALA A 1 84 ? -13.715 -4.087 16.875 1.00 96.56 84 ALA A CA 1
ATOM 690 C C . ALA A 1 84 ? -13.345 -3.521 18.261 1.00 96.56 84 ALA A C 1
ATOM 692 O O . ALA A 1 84 ? -13.011 -4.275 19.181 1.00 96.56 84 ALA A O 1
ATOM 693 N N . ARG A 1 85 ? -13.354 -2.193 18.443 1.00 96.75 85 ARG A N 1
ATOM 694 C CA . ARG A 1 85 ? -13.194 -1.569 19.769 1.00 96.75 85 ARG A CA 1
ATOM 695 C C . ARG A 1 85 ? -14.369 -1.923 20.668 1.00 96.75 85 ARG A C 1
ATOM 697 O O . ARG A 1 85 ? -14.124 -2.333 21.801 1.00 96.75 85 ARG A O 1
ATOM 704 N N . GLU A 1 86 ? -15.590 -1.849 20.157 1.00 95.81 86 GLU A N 1
ATOM 705 C CA . GLU A 1 86 ? -16.791 -2.177 20.917 1.00 95.81 86 GLU A CA 1
ATOM 706 C C . GLU A 1 86 ? -16.811 -3.634 21.379 1.00 95.81 86 GLU A C 1
ATOM 708 O O . GLU A 1 86 ? -16.913 -3.898 22.577 1.00 95.81 86 GLU A O 1
ATOM 713 N N . HIS A 1 87 ? -16.559 -4.579 20.472 1.00 95.12 87 HIS A N 1
ATOM 714 C CA . HIS A 1 87 ? -16.455 -5.995 20.833 1.00 95.12 87 HIS A CA 1
ATOM 715 C C . HIS A 1 87 ? -15.403 -6.248 21.920 1.00 95.12 87 HIS A C 1
ATOM 717 O O . HIS A 1 87 ? -15.622 -7.042 22.838 1.00 95.12 87 HIS A O 1
ATOM 723 N N . ARG A 1 88 ? -14.255 -5.557 21.866 1.00 95.12 88 ARG A N 1
ATOM 724 C CA . ARG A 1 88 ? -13.237 -5.654 22.924 1.00 95.12 88 ARG A CA 1
ATOM 725 C C . ARG A 1 88 ? -13.728 -5.074 24.251 1.00 95.12 88 ARG A C 1
ATOM 727 O O . ARG A 1 88 ? -13.474 -5.685 25.288 1.00 95.12 88 ARG A O 1
ATOM 734 N N . ARG A 1 89 ? -14.450 -3.944 24.243 1.00 94.94 89 ARG A N 1
ATOM 735 C CA . ARG A 1 89 ? -15.051 -3.367 25.461 1.00 94.94 89 ARG A CA 1
ATOM 736 C C . ARG A 1 89 ? -16.025 -4.342 26.112 1.00 94.94 89 ARG A C 1
ATOM 738 O O . ARG A 1 89 ? -15.895 -4.599 27.307 1.00 94.94 89 ARG A O 1
ATOM 745 N N . GLN A 1 90 ? -16.933 -4.922 25.333 1.00 94.50 90 GLN A N 1
ATOM 746 C CA . GLN A 1 90 ? -17.922 -5.883 25.824 1.00 94.50 90 GLN A CA 1
ATOM 747 C C . GLN A 1 90 ? -17.256 -7.135 26.396 1.00 94.50 90 GLN A C 1
ATOM 749 O O . GLN A 1 90 ? -17.542 -7.525 27.526 1.00 94.50 90 GLN A O 1
ATOM 754 N N . ARG A 1 91 ? -16.276 -7.709 25.683 1.00 93.50 91 ARG A N 1
ATOM 755 C CA . ARG A 1 91 ? -15.489 -8.847 26.187 1.00 93.50 91 ARG A CA 1
ATOM 756 C C . ARG A 1 91 ? -14.806 -8.535 27.516 1.00 93.50 91 ARG A C 1
ATOM 758 O O . ARG A 1 91 ? -14.845 -9.354 28.429 1.00 93.50 91 ARG A O 1
ATOM 765 N N . HIS A 1 92 ? -14.215 -7.349 27.651 1.00 91.81 92 HIS A N 1
ATOM 766 C CA . HIS A 1 92 ? -13.576 -6.933 28.899 1.00 91.81 92 HIS A CA 1
ATOM 767 C C . HIS A 1 92 ? -14.592 -6.739 30.034 1.00 91.81 92 HIS A C 1
ATOM 769 O O . HIS A 1 92 ? -14.316 -7.128 31.168 1.00 91.81 92 HIS A O 1
ATOM 775 N N . GLN A 1 93 ? -15.760 -6.154 29.757 1.00 91.31 93 GLN A N 1
ATOM 776 C CA . GLN A 1 93 ? -16.824 -5.990 30.751 1.00 91.31 93 GLN A CA 1
ATOM 777 C C . GLN A 1 93 ? -17.378 -7.338 31.211 1.00 91.31 93 GLN A C 1
ATOM 779 O O . GLN A 1 93 ? -17.508 -7.553 32.414 1.00 91.31 93 GLN A O 1
ATOM 784 N N . ASN A 1 94 ? -17.632 -8.260 30.282 1.00 90.00 94 ASN A N 1
ATOM 785 C CA . ASN A 1 94 ? -18.098 -9.607 30.597 1.00 90.00 94 ASN A CA 1
ATOM 786 C C . ASN A 1 94 ? -17.059 -10.358 31.428 1.00 90.00 94 ASN A C 1
ATOM 788 O O . ASN A 1 94 ? -17.398 -10.876 32.483 1.00 90.00 94 ASN A O 1
ATOM 792 N N . HIS A 1 95 ? -15.779 -10.308 31.047 1.00 88.62 95 HIS A N 1
ATOM 793 C CA . HIS A 1 95 ? -14.710 -10.915 31.841 1.00 88.62 95 HIS A CA 1
ATOM 794 C C . HIS A 1 95 ? -14.634 -10.336 33.265 1.00 88.62 95 HIS A C 1
ATOM 796 O O . HIS A 1 95 ? -14.534 -11.086 34.235 1.00 88.62 95 HIS A O 1
ATOM 802 N N . ARG A 1 96 ? -14.750 -9.007 33.417 1.00 86.25 96 ARG A N 1
ATOM 803 C CA . ARG A 1 96 ? -14.802 -8.352 34.738 1.00 86.25 96 ARG A CA 1
ATOM 804 C C . ARG A 1 96 ? -16.023 -8.785 35.548 1.00 86.25 96 ARG A C 1
ATOM 806 O O . ARG A 1 96 ? -15.885 -9.025 36.744 1.00 86.25 96 ARG A O 1
ATOM 813 N N . ARG A 1 97 ? -17.192 -8.895 34.912 1.00 83.50 97 ARG A N 1
ATOM 814 C CA . ARG A 1 97 ? -18.434 -9.371 35.537 1.00 83.50 97 ARG A CA 1
ATOM 815 C C . ARG A 1 97 ? -18.292 -10.812 36.010 1.00 83.50 97 ARG A C 1
ATOM 817 O O . ARG A 1 97 ? -18.484 -11.062 37.195 1.00 83.50 97 ARG A O 1
ATOM 824 N N . THR A 1 98 ? -17.860 -11.727 35.145 1.00 83.25 98 THR A N 1
ATOM 825 C CA . THR A 1 98 ? -17.603 -13.129 35.502 1.00 83.25 98 THR A CA 1
ATOM 826 C C . THR A 1 98 ? -16.625 -13.230 36.668 1.00 83.25 98 THR A C 1
ATOM 828 O O . THR A 1 98 ? -16.907 -13.910 37.648 1.00 83.25 98 THR A O 1
ATOM 831 N N . HIS A 1 99 ? -15.512 -12.490 36.625 1.00 77.38 99 HIS A N 1
ATOM 832 C CA . HIS A 1 99 ? -14.545 -12.477 37.721 1.00 77.38 99 HIS A CA 1
ATOM 833 C C . HIS A 1 99 ? -15.137 -11.910 39.025 1.00 77.38 99 HIS A C 1
ATOM 835 O O . HIS A 1 99 ? -14.808 -12.387 40.109 1.00 77.38 99 HIS A O 1
ATOM 841 N N . SER A 1 100 ? -16.012 -10.901 38.954 1.00 77.00 100 SER A N 1
ATOM 842 C CA . SER A 1 100 ? -16.697 -10.375 40.142 1.00 77.00 100 SER A CA 1
ATOM 843 C C . SER A 1 100 ? -17.665 -11.388 40.761 1.00 77.00 100 SER A C 1
ATOM 845 O O . SER A 1 100 ? -17.641 -11.549 41.976 1.00 77.00 100 SER A O 1
ATOM 847 N N . VAL A 1 101 ? -18.423 -12.124 39.939 1.00 73.06 101 VAL A N 1
ATOM 848 C CA . VAL A 1 101 ? -19.366 -13.165 40.383 1.00 73.06 101 VAL A CA 1
ATOM 849 C C . VAL A 1 101 ? -18.618 -14.340 41.019 1.00 73.06 101 VAL A C 1
ATOM 851 O O . VAL A 1 101 ? -18.911 -14.717 42.152 1.00 73.06 101 VAL A O 1
ATOM 854 N N . LEU A 1 102 ? -17.569 -14.843 40.358 1.00 69.19 102 LEU A N 1
ATOM 855 C CA . LEU A 1 102 ? -16.714 -15.909 40.898 1.00 69.19 102 LEU A CA 1
ATOM 856 C C . LEU A 1 102 ? -16.055 -15.504 42.225 1.00 69.19 102 LEU A C 1
ATOM 858 O O . LEU A 1 102 ? -15.922 -16.319 43.142 1.00 69.19 102 LEU A O 1
ATOM 862 N N . ARG A 1 103 ? -15.664 -14.228 42.353 1.00 65.19 103 ARG A N 1
ATOM 863 C CA . ARG A 1 103 ? -15.128 -13.688 43.603 1.00 65.19 103 ARG A CA 1
ATOM 864 C C . ARG A 1 103 ? -16.199 -13.682 44.691 1.00 65.19 103 ARG A C 1
ATOM 866 O O . ARG A 1 103 ? -15.917 -14.187 45.769 1.00 65.19 103 ARG A O 1
ATOM 873 N N . THR A 1 104 ? -17.400 -13.155 44.449 1.00 61.66 104 THR A N 1
ATOM 874 C CA . THR A 1 104 ? -18.467 -13.115 45.469 1.00 61.66 104 THR A CA 1
ATOM 875 C C . THR A 1 104 ? -18.912 -14.507 45.917 1.00 61.66 104 THR A C 1
ATOM 877 O O . THR A 1 104 ? -19.126 -14.719 47.107 1.00 61.66 104 THR A O 1
ATOM 880 N N . GLU A 1 105 ? -18.970 -15.474 45.001 1.00 57.97 105 GLU A N 1
ATOM 881 C CA . GLU A 1 105 ? -19.340 -16.858 45.319 1.00 57.97 105 GLU A CA 1
ATOM 882 C C . GLU A 1 105 ? -18.277 -17.551 46.181 1.00 57.97 105 GLU A C 1
ATOM 884 O O . GLU A 1 105 ? -18.624 -18.194 47.168 1.00 57.97 105 GLU A O 1
ATOM 889 N N . SER A 1 106 ? -16.987 -17.323 45.904 1.00 56.28 106 SER A N 1
ATOM 890 C CA . SER A 1 106 ? -15.885 -17.888 46.703 1.00 56.28 106 SER A CA 1
ATOM 891 C C . SER A 1 106 ? -15.880 -17.402 48.162 1.00 56.28 106 SER A C 1
ATOM 893 O O . SER A 1 106 ? -15.436 -18.125 49.051 1.00 56.28 106 SER A O 1
ATOM 895 N N . HIS A 1 107 ? -16.378 -16.187 48.432 1.00 57.16 107 HIS A N 1
ATOM 896 C CA . HIS A 1 107 ? -16.489 -15.659 49.802 1.00 57.16 107 HIS A CA 1
ATOM 897 C C . HIS A 1 107 ? -17.693 -16.252 50.553 1.00 57.16 107 HIS A C 1
ATOM 899 O O . HIS A 1 107 ? -17.670 -16.314 51.779 1.00 57.16 107 HIS A O 1
ATOM 905 N N . ASN A 1 108 ? -18.720 -16.720 49.836 1.00 56.88 108 ASN A N 1
ATOM 906 C CA . ASN A 1 108 ? -19.911 -17.334 50.422 1.00 56.88 108 ASN A CA 1
ATOM 907 C C . ASN A 1 108 ? -19.716 -18.844 50.692 1.00 56.88 108 ASN A C 1
ATOM 909 O O . ASN A 1 108 ? -20.197 -19.374 51.692 1.00 56.88 108 ASN A O 1
ATOM 913 N N . THR A 1 109 ? -18.928 -19.542 49.864 1.00 53.03 109 THR A N 1
ATOM 914 C CA . THR A 1 109 ? -18.660 -20.992 49.991 1.00 53.03 109 THR A CA 1
ATOM 915 C C . THR A 1 109 ? -17.752 -21.389 51.159 1.00 53.03 109 THR A C 1
ATOM 917 O O . THR A 1 109 ? -17.606 -22.576 51.436 1.00 53.03 109 THR A O 1
ATOM 920 N N . ASN A 1 110 ? -17.179 -20.433 51.897 1.00 53.72 110 ASN A N 1
ATOM 921 C CA . ASN A 1 110 ? -16.493 -20.721 53.165 1.00 53.72 110 ASN A CA 1
ATOM 922 C C . ASN A 1 110 ? -17.461 -21.048 54.323 1.00 53.72 110 ASN A C 1
ATOM 924 O O . ASN A 1 110 ? -17.002 -21.324 55.428 1.00 53.72 110 ASN A O 1
ATOM 928 N N . SER A 1 111 ? -18.779 -21.054 54.084 1.00 47.69 111 SER A N 1
ATOM 929 C CA . SER A 1 111 ? -19.796 -21.422 55.080 1.00 47.69 111 SER A CA 1
ATOM 930 C C . SER A 1 111 ? -20.412 -22.818 54.893 1.00 47.69 111 SER A C 1
ATOM 932 O O . SER A 1 111 ? -21.150 -23.263 55.767 1.00 47.69 111 SER A O 1
ATOM 934 N N . SER A 1 112 ? -20.122 -23.555 53.810 1.00 47.62 112 SER A N 1
ATOM 935 C CA . SER A 1 112 ? -20.623 -24.935 53.645 1.00 47.62 112 SER A CA 1
ATOM 936 C C . SER A 1 112 ? -19.917 -25.725 52.527 1.00 47.62 112 SER A C 1
ATOM 938 O O . SER A 1 112 ? -19.796 -25.273 51.392 1.00 47.62 112 SER A O 1
ATOM 940 N N . LYS A 1 113 ? -19.483 -26.954 52.835 1.00 42.88 113 LYS A N 1
ATOM 941 C CA . LYS A 1 113 ? -19.135 -28.021 51.869 1.00 42.88 113 LYS A CA 1
ATOM 942 C C . LYS A 1 113 ? -20.088 -29.210 52.091 1.00 42.88 113 LYS A C 1
ATOM 944 O O . LYS A 1 113 ? -20.533 -29.365 53.227 1.00 42.88 113 LYS A O 1
ATOM 949 N N . PRO A 1 114 ? -20.241 -30.155 51.139 1.00 59.94 114 PRO A N 1
ATOM 950 C CA . PRO A 1 114 ? -20.011 -30.092 49.687 1.00 59.94 114 PRO A CA 1
ATOM 951 C C . PRO A 1 114 ? -21.191 -30.693 48.876 1.00 59.94 114 PRO A C 1
ATOM 953 O O . PRO A 1 114 ? -21.884 -31.587 49.345 1.00 59.94 114 PRO A O 1
ATOM 956 N N . ALA A 1 115 ? -21.383 -30.289 47.618 1.00 39.25 115 ALA A N 1
ATOM 957 C CA . ALA A 1 115 ? -22.106 -31.107 46.638 1.00 39.25 115 ALA A CA 1
ATOM 958 C C . ALA A 1 115 ? -21.633 -30.748 45.229 1.00 39.25 115 ALA A C 1
ATOM 960 O O . ALA A 1 115 ? -21.436 -29.580 44.895 1.00 39.25 115 ALA A O 1
ATOM 961 N N . GLU A 1 116 ? -21.395 -31.770 44.422 1.00 45.78 116 GLU A N 1
ATOM 962 C CA . GLU A 1 116 ? -20.822 -31.675 43.091 1.00 45.78 116 GLU A CA 1
ATOM 963 C C . GLU A 1 116 ? -21.528 -30.630 42.202 1.00 45.78 116 GLU A C 1
ATOM 965 O O . GLU A 1 116 ? -22.674 -30.766 41.785 1.00 45.78 116 GLU A O 1
ATOM 970 N N . SER A 1 117 ? -20.755 -29.608 41.826 1.00 50.06 117 SER A N 1
ATOM 971 C CA . SER A 1 117 ? -20.615 -29.193 40.427 1.00 50.06 117 SER A CA 1
ATOM 972 C C . SER A 1 117 ? -21.848 -28.611 39.704 1.00 50.06 117 SER A C 1
ATOM 974 O O . SER A 1 117 ? -21.946 -28.667 38.477 1.00 50.06 117 SER A O 1
ATOM 976 N N . GLN A 1 118 ? -22.760 -27.928 40.406 1.00 50.00 118 GLN A N 1
ATOM 977 C CA . GLN A 1 118 ? -23.693 -27.011 39.716 1.00 50.00 118 GLN A CA 1
ATOM 978 C C . GLN A 1 118 ? -22.954 -25.821 39.074 1.00 50.00 118 GLN A C 1
ATOM 980 O O . GLN A 1 118 ? -23.356 -25.315 38.024 1.00 50.00 118 GLN A O 1
ATOM 985 N N . VAL A 1 119 ? -21.826 -25.422 39.670 1.00 46.38 119 VAL A N 1
ATOM 986 C CA . VAL A 1 119 ? -20.968 -24.322 39.207 1.00 46.38 119 VAL A CA 1
ATOM 987 C C . VAL A 1 119 ? -20.280 -24.663 37.880 1.00 46.38 119 VAL A C 1
ATOM 989 O O . VAL A 1 119 ? -20.268 -23.832 36.975 1.00 46.38 119 VAL A O 1
ATOM 992 N N . ALA A 1 120 ? -19.788 -25.897 37.696 1.00 43.00 120 ALA A N 1
ATOM 993 C CA . ALA A 1 120 ? -19.143 -26.281 36.437 1.00 43.00 120 ALA A CA 1
ATOM 994 C C . ALA A 1 120 ? -20.144 -26.307 35.272 1.00 43.00 120 ALA A C 1
ATOM 996 O O . ALA A 1 120 ? -19.839 -25.797 34.199 1.00 43.00 120 ALA A O 1
ATOM 997 N N . ARG A 1 121 ? -21.372 -26.801 35.500 1.00 49.56 121 ARG A N 1
ATOM 998 C CA . ARG A 1 121 ? -22.432 -26.828 34.473 1.00 49.56 121 ARG A CA 1
ATOM 999 C C . ARG A 1 121 ? -22.865 -25.423 34.035 1.00 49.56 121 ARG A C 1
ATOM 1001 O O . ARG A 1 121 ? -23.103 -25.203 32.850 1.00 49.56 121 ARG A O 1
ATOM 1008 N N . ARG A 1 122 ? -22.914 -24.455 34.959 1.00 51.88 122 ARG A N 1
ATOM 1009 C CA . ARG A 1 122 ? -23.261 -23.052 34.653 1.00 51.88 122 ARG A CA 1
ATOM 1010 C C . ARG A 1 122 ? -22.141 -22.289 33.946 1.00 51.88 122 ARG A C 1
ATOM 1012 O O . ARG A 1 122 ? -22.425 -21.515 33.035 1.00 51.88 122 ARG A O 1
ATOM 1019 N N . ILE A 1 123 ? -20.879 -22.540 34.304 1.00 49.66 123 ILE A N 1
ATOM 1020 C CA . ILE A 1 123 ? -19.721 -21.968 33.597 1.00 49.66 123 ILE A CA 1
ATOM 1021 C C . ILE A 1 123 ? -19.657 -22.495 32.152 1.00 49.66 123 ILE A C 1
ATOM 1023 O O . ILE A 1 123 ? -19.387 -21.721 31.234 1.00 49.66 123 ILE A O 1
ATOM 1027 N N . SER A 1 124 ? -19.968 -23.778 31.929 1.00 51.16 124 SER A N 1
ATOM 1028 C CA . SER A 1 124 ? -20.070 -24.367 30.587 1.00 51.16 124 SER A CA 1
ATOM 1029 C C . SER A 1 124 ? -21.210 -23.767 29.755 1.00 51.16 124 SER A C 1
ATOM 1031 O O . SER A 1 124 ? -21.009 -23.500 28.574 1.00 51.16 124 SER A O 1
ATOM 1033 N N . ALA A 1 125 ? -22.372 -23.494 30.359 1.00 50.41 125 ALA A N 1
ATOM 1034 C CA . ALA A 1 125 ? -23.521 -22.903 29.665 1.00 50.41 125 ALA A CA 1
ATOM 1035 C C . ALA A 1 125 ? -23.263 -21.449 29.225 1.00 50.41 125 ALA A C 1
ATOM 1037 O O . ALA A 1 125 ? -23.481 -21.110 28.064 1.00 50.41 125 ALA A O 1
ATOM 1038 N N . HIS A 1 126 ? -22.684 -20.616 30.099 1.00 51.91 126 HIS A N 1
ATOM 1039 C CA . HIS A 1 126 ? -22.312 -19.242 29.732 1.00 51.91 126 HIS A CA 1
ATOM 1040 C C . HIS A 1 126 ? -21.187 -19.170 28.692 1.00 51.91 126 HIS A C 1
ATOM 1042 O O . HIS A 1 126 ? -21.085 -18.191 27.952 1.00 51.91 126 HIS A O 1
ATOM 1048 N N . ARG A 1 127 ? -20.329 -20.194 28.629 1.00 43.59 127 ARG A N 1
ATOM 1049 C CA . ARG A 1 127 ? -19.293 -20.312 27.601 1.00 43.59 127 ARG A CA 1
ATOM 1050 C C . ARG A 1 127 ? -19.870 -20.749 26.251 1.00 43.59 127 ARG A C 1
ATOM 1052 O O . ARG A 1 127 ? -19.467 -20.192 25.238 1.00 43.59 127 ARG A O 1
ATOM 1059 N N . ALA A 1 128 ? -20.836 -21.668 26.240 1.00 43.72 128 ALA A N 1
ATOM 1060 C CA . ALA A 1 128 ? -21.495 -22.143 25.023 1.00 43.72 128 ALA A CA 1
ATOM 1061 C C . ALA A 1 128 ? -22.360 -21.060 24.347 1.00 43.72 128 ALA A C 1
ATOM 1063 O O . ALA A 1 128 ? -22.325 -20.925 23.127 1.00 43.72 128 ALA A O 1
ATOM 1064 N N . GLU A 1 129 ? -23.057 -20.218 25.120 1.00 46.56 129 GLU A N 1
ATOM 1065 C CA . GLU A 1 129 ? -23.804 -19.065 24.582 1.00 46.56 129 GLU A CA 1
ATOM 1066 C C . GLU A 1 129 ? -22.883 -18.001 23.957 1.00 46.56 129 GLU A C 1
ATOM 1068 O O . GLU A 1 129 ? -23.264 -17.321 23.009 1.00 46.56 129 GLU A O 1
ATOM 1073 N N . ALA A 1 130 ? -21.643 -17.877 24.445 1.00 47.44 130 ALA A N 1
ATOM 1074 C CA . ALA A 1 130 ? -20.650 -16.950 23.901 1.00 47.44 130 ALA A CA 1
ATOM 1075 C C . ALA A 1 130 ? -19.917 -17.483 22.650 1.00 47.44 130 ALA A C 1
ATOM 1077 O O . ALA A 1 130 ? -19.257 -16.706 21.957 1.00 47.44 130 ALA A O 1
ATOM 1078 N N . GLU A 1 131 ? -20.005 -18.787 22.371 1.00 44.50 131 GLU A N 1
ATOM 1079 C CA . GLU A 1 131 ? -19.324 -19.466 21.257 1.00 44.50 131 GLU A CA 1
ATOM 1080 C C . GLU A 1 131 ? -20.262 -19.722 20.047 1.00 44.50 131 GLU A C 1
ATOM 1082 O O . GLU A 1 131 ? -19.776 -20.035 18.963 1.00 44.50 131 GLU A O 1
ATOM 1087 N N . GLY A 1 132 ? -21.581 -19.501 20.185 1.00 36.41 132 GLY A N 1
ATOM 1088 C CA . GLY A 1 132 ? -22.597 -19.718 19.137 1.00 36.41 132 GLY A CA 1
ATOM 1089 C C . GLY A 1 132 ? -22.684 -18.671 18.011 1.00 36.41 132 GLY A C 1
ATOM 1090 O O . GLY A 1 132 ? -23.330 -18.929 17.001 1.00 36.41 132 GLY A O 1
ATOM 1091 N N . GLU A 1 133 ? -22.008 -17.524 18.126 1.00 42.69 133 GLU A N 1
ATOM 1092 C CA . GLU A 1 133 ? -21.927 -16.505 17.059 1.00 42.69 133 GLU A CA 1
ATOM 1093 C C . GLU A 1 133 ? -20.475 -16.159 16.697 1.00 42.69 133 GLU A C 1
ATOM 1095 O O . GLU A 1 133 ? -20.054 -15.000 16.668 1.00 42.69 133 GLU A O 1
ATOM 1100 N N . VAL A 1 134 ? -19.662 -17.177 16.422 1.00 42.06 134 VAL A N 1
ATOM 1101 C CA . VAL A 1 134 ? -18.334 -16.969 15.835 1.00 42.06 134 VAL A CA 1
ATOM 1102 C C . VAL A 1 134 ? -18.358 -17.447 14.391 1.00 42.06 134 VAL A C 1
ATOM 1104 O O . VAL A 1 134 ? -18.025 -18.587 14.084 1.00 42.06 134 VAL A O 1
ATOM 1107 N N . MET A 1 135 ? -18.732 -16.542 13.484 1.00 34.25 135 MET A N 1
ATOM 1108 C CA . MET A 1 135 ? -18.368 -16.686 12.074 1.00 34.25 135 MET A CA 1
ATOM 1109 C C . MET A 1 135 ? -16.838 -16.793 11.988 1.00 34.25 135 MET A C 1
ATOM 1111 O O . MET A 1 135 ? -16.146 -15.981 12.620 1.00 34.25 135 MET A O 1
ATOM 1115 N N . PRO A 1 136 ? -16.279 -17.773 11.257 1.00 39.75 136 PRO A N 1
ATOM 1116 C CA . PRO A 1 136 ? -14.841 -17.968 11.214 1.00 39.75 136 PRO A CA 1
ATOM 1117 C C . PRO A 1 136 ? -14.191 -16.745 10.564 1.00 39.75 136 PRO A C 1
ATOM 1119 O O . PRO A 1 136 ? -14.331 -16.490 9.369 1.00 39.75 136 PRO A O 1
ATOM 1122 N N . SER A 1 137 ? -13.478 -15.966 11.379 1.00 43.38 137 SER A N 1
ATOM 1123 C CA . SER A 1 137 ? -12.526 -14.976 10.891 1.00 43.38 137 SER A CA 1
ATOM 1124 C C . SER A 1 137 ? -11.473 -15.739 10.100 1.00 43.38 137 SER A C 1
ATOM 1126 O O . SER A 1 137 ? -10.662 -16.442 10.698 1.00 43.38 137 SER A O 1
ATOM 1128 N N . GLY A 1 138 ? -11.517 -15.611 8.772 1.00 33.44 138 GLY A N 1
ATOM 1129 C CA . GLY A 1 138 ? -10.535 -16.194 7.867 1.00 33.44 138 GLY A CA 1
ATOM 1130 C C . GLY A 1 138 ? -9.109 -15.965 8.363 1.00 33.44 138 GLY A C 1
ATOM 1131 O O . GLY A 1 138 ? -8.766 -14.880 8.847 1.00 33.44 138 GLY A O 1
ATOM 1132 N N . ASP A 1 139 ? -8.317 -17.030 8.276 1.00 33.72 139 ASP A N 1
ATOM 1133 C CA . ASP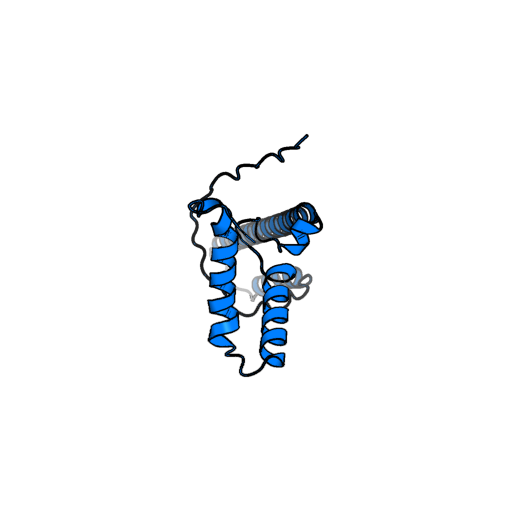 A 1 139 ? -6.915 -17.094 8.659 1.00 33.72 139 ASP A CA 1
ATOM 1134 C C . ASP A 1 139 ? -6.118 -15.906 8.104 1.00 33.72 139 ASP A C 1
ATOM 1136 O O . ASP A 1 139 ? -5.843 -15.806 6.910 1.00 33.72 139 ASP A O 1
ATOM 1140 N N . LEU A 1 140 ? -5.673 -15.025 9.000 1.00 39.03 140 LEU A N 1
ATOM 1141 C CA . LEU A 1 140 ? -4.499 -14.192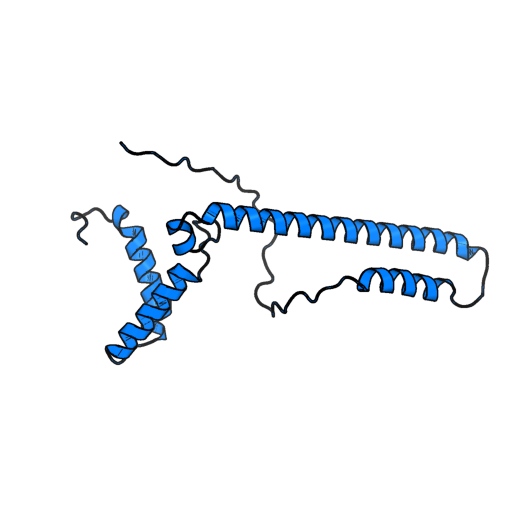 8.765 1.00 39.03 140 LEU A CA 1
ATOM 1142 C C . LEU A 1 140 ? -3.335 -14.857 9.493 1.00 39.03 140 LEU A C 1
ATOM 1144 O O . LEU A 1 140 ? -2.971 -14.511 10.620 1.00 39.03 140 LEU A O 1
ATOM 1148 N N . THR A 1 141 ? -2.756 -15.853 8.830 1.00 36.81 141 THR A N 1
ATOM 1149 C CA . THR A 1 141 ? -1.462 -16.426 9.183 1.00 36.81 141 THR A CA 1
ATOM 1150 C C . THR A 1 141 ? -0.414 -15.321 9.329 1.00 36.81 141 THR A C 1
ATOM 1152 O O . THR A 1 141 ? 0.064 -14.740 8.362 1.00 36.81 141 THR A O 1
ATOM 1155 N N . LYS A 1 142 ? -0.046 -15.058 10.585 1.00 40.50 142 LYS A N 1
ATOM 1156 C CA . LYS A 1 142 ? 1.332 -14.887 11.069 1.00 40.50 142 LYS A CA 1
ATOM 1157 C C . LYS A 1 142 ? 2.258 -13.995 10.215 1.00 40.50 142 LYS A C 1
ATOM 1159 O O . LYS A 1 142 ? 3.271 -14.462 9.712 1.00 40.50 142 LYS A O 1
ATOM 1164 N N . ALA A 1 143 ? 2.022 -12.685 10.205 1.00 33.22 143 ALA A N 1
ATOM 1165 C CA . ALA A 1 143 ? 3.091 -11.707 9.988 1.00 33.22 143 ALA A CA 1
ATOM 1166 C C . ALA A 1 143 ? 2.785 -10.395 10.731 1.00 33.22 143 ALA A C 1
ATOM 1168 O O . ALA A 1 143 ? 1.748 -9.780 10.515 1.00 33.22 143 ALA A O 1
ATOM 1169 N N . GLY A 1 144 ? 3.690 -9.964 11.618 1.00 33.88 144 GLY A N 1
ATOM 1170 C CA . GLY A 1 144 ? 3.701 -8.582 12.122 1.00 33.88 144 GLY A CA 1
ATOM 1171 C C . GLY A 1 144 ? 3.195 -8.333 13.548 1.00 33.88 144 GLY A C 1
ATOM 1172 O O . GLY A 1 144 ? 2.474 -7.369 13.789 1.00 33.88 144 GLY A O 1
ATOM 1173 N N . ARG A 1 145 ? 3.620 -9.121 14.547 1.00 36.22 145 ARG A N 1
ATOM 1174 C CA . ARG A 1 145 ? 3.625 -8.619 15.936 1.00 36.22 145 ARG A CA 1
ATOM 1175 C C . ARG A 1 145 ? 4.764 -7.606 16.098 1.00 36.22 145 ARG A C 1
ATOM 1177 O O . ARG A 1 145 ? 5.897 -8.031 16.290 1.00 36.22 145 ARG A O 1
ATOM 1184 N N . ARG A 1 146 ? 4.458 -6.303 16.059 1.00 34.31 146 ARG A N 1
ATOM 1185 C CA . ARG A 1 146 ? 5.042 -5.224 16.898 1.00 34.31 146 ARG A CA 1
ATOM 1186 C C . ARG A 1 146 ? 4.653 -3.848 16.345 1.00 34.31 146 ARG A C 1
ATOM 1188 O O . ARG A 1 146 ? 5.228 -3.382 15.374 1.00 34.31 146 ARG A O 1
ATOM 1195 N N . ALA A 1 147 ? 3.753 -3.162 17.040 1.00 34.34 147 ALA A N 1
ATOM 1196 C CA . ALA A 1 147 ? 3.749 -1.704 17.082 1.00 34.34 147 ALA A CA 1
ATOM 1197 C C . ALA A 1 147 ? 3.390 -1.297 18.510 1.00 34.34 147 ALA A C 1
ATOM 1199 O O . ALA A 1 147 ? 2.249 -1.392 18.963 1.00 34.34 147 ALA A O 1
ATOM 1200 N N . THR A 1 148 ? 4.429 -0.959 19.261 1.00 38.72 148 THR A N 1
ATOM 1201 C CA . THR A 1 148 ? 4.347 -0.397 20.600 1.00 38.72 148 THR A CA 1
ATOM 1202 C C . THR A 1 148 ? 3.645 0.954 20.565 1.00 38.72 148 THR A C 1
ATOM 1204 O O . THR A 1 148 ? 3.895 1.791 19.706 1.00 38.72 148 THR A O 1
ATOM 1207 N N . LYS A 1 149 ? 2.794 1.154 21.565 1.00 38.00 149 LYS A N 1
ATOM 1208 C CA . LYS A 1 149 ? 2.133 2.394 21.971 1.00 38.00 149 LYS A CA 1
ATOM 1209 C C . LYS A 1 149 ? 3.120 3.573 22.063 1.00 38.00 149 LYS A C 1
ATOM 1211 O O . LYS A 1 149 ? 3.726 3.767 23.110 1.00 38.00 149 LYS A O 1
ATOM 1216 N N . LYS A 1 150 ? 3.242 4.390 21.015 1.00 39.88 150 LYS A N 1
ATOM 1217 C CA . LYS A 1 150 ? 3.627 5.810 21.110 1.00 39.88 150 LYS A CA 1
ATOM 1218 C C . LYS A 1 150 ? 3.277 6.525 19.802 1.00 39.88 150 LYS A C 1
ATOM 1220 O O . LYS A 1 150 ? 3.354 5.922 18.746 1.00 39.88 150 LYS A O 1
ATOM 1225 N N . GLU A 1 151 ? 2.889 7.791 19.933 1.00 33.81 151 GLU A N 1
ATOM 1226 C CA . GLU A 1 151 ? 2.543 8.749 18.867 1.00 33.81 151 GLU A CA 1
ATOM 1227 C C . GLU A 1 151 ? 1.078 8.785 18.420 1.00 33.81 151 GLU A C 1
ATOM 1229 O O . GLU A 1 151 ? 0.684 8.468 17.304 1.00 33.81 151 GLU A O 1
ATOM 1234 N N . ARG A 1 152 ? 0.258 9.335 19.323 1.00 43.22 152 ARG A N 1
ATOM 1235 C CA . ARG A 1 152 ? -0.834 10.228 18.928 1.00 43.22 152 ARG A CA 1
ATOM 1236 C C . ARG A 1 152 ? -0.215 11.489 18.301 1.00 43.22 152 ARG A C 1
ATOM 1238 O O . ARG A 1 152 ? 0.041 12.459 19.008 1.00 43.22 152 ARG A O 1
ATOM 1245 N N . GLY A 1 153 ? 0.074 11.446 17.004 1.00 34.94 153 GLY A N 1
ATOM 1246 C CA . GLY A 1 153 ? 0.436 12.607 16.190 1.00 34.94 153 GLY A CA 1
ATOM 1247 C C . GLY A 1 153 ? -0.788 13.108 15.426 1.00 34.94 153 GLY A C 1
ATOM 1248 O O . GLY A 1 153 ? -1.457 12.335 14.752 1.00 34.94 153 GLY A O 1
ATOM 1249 N N . LYS A 1 154 ? -1.111 14.391 15.588 1.00 42.97 154 LYS A N 1
ATOM 1250 C CA . LYS A 1 154 ? -2.251 15.098 14.989 1.00 42.97 154 LYS A CA 1
ATOM 1251 C C . LYS A 1 154 ? -2.304 14.878 13.467 1.00 42.97 154 LYS A C 1
ATOM 1253 O O . LYS A 1 154 ? -1.368 15.256 12.770 1.00 42.97 154 LYS A O 1
ATOM 1258 N N . HIS A 1 155 ? -3.406 14.334 12.950 1.00 40.66 155 HIS A N 1
ATOM 1259 C CA . HIS A 1 155 ? -3.689 14.361 11.514 1.00 40.66 155 HIS A CA 1
ATOM 1260 C C . HIS A 1 155 ? -3.963 15.813 11.100 1.00 40.66 155 HIS A C 1
ATOM 1262 O O . HIS A 1 155 ? -4.995 16.383 11.449 1.00 40.66 155 HIS A O 1
ATOM 1268 N N . HIS A 1 156 ? -3.011 16.430 10.401 1.00 39.38 156 HIS A N 1
ATOM 1269 C CA . HIS A 1 156 ? -3.243 17.667 9.664 1.00 39.38 156 HIS A CA 1
ATOM 1270 C C . HIS A 1 156 ? -4.019 17.309 8.393 1.00 39.38 156 HIS A C 1
ATOM 1272 O O . HIS A 1 156 ? -3.5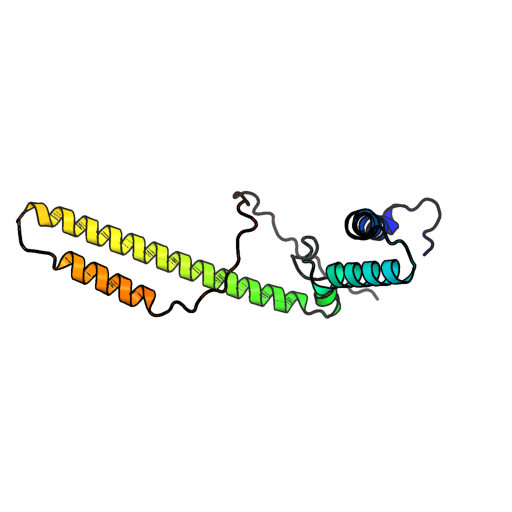07 16.601 7.527 1.00 39.38 156 HIS A O 1
ATOM 1278 N N . ALA A 1 157 ? -5.268 17.765 8.308 1.00 40.22 157 ALA A N 1
ATOM 1279 C CA . ALA A 1 157 ? -6.017 17.782 7.063 1.00 40.22 157 ALA A CA 1
ATOM 1280 C C . ALA A 1 157 ? -5.302 18.732 6.092 1.00 40.22 157 ALA A C 1
ATOM 1282 O O . ALA A 1 157 ? -5.122 19.910 6.402 1.00 40.22 157 ALA A O 1
ATOM 1283 N N . TYR A 1 158 ? -4.858 18.231 4.941 1.00 43.53 158 TYR A N 1
ATOM 1284 C CA . TYR A 1 158 ? -4.347 19.094 3.880 1.00 43.53 158 TYR A CA 1
ATOM 1285 C C . TYR A 1 158 ? -5.530 19.572 3.027 1.00 43.53 158 TYR A C 1
ATOM 1287 O O . TYR A 1 158 ? -6.235 18.728 2.474 1.00 43.53 158 TYR A O 1
ATOM 1295 N N . PRO A 1 159 ? -5.773 20.890 2.903 1.00 44.69 159 PRO A N 1
ATOM 1296 C CA . PRO A 1 159 ? -6.818 21.400 2.026 1.00 44.69 159 PRO A CA 1
ATOM 1297 C C . PRO A 1 159 ? -6.421 21.228 0.555 1.00 44.69 159 PRO A C 1
ATOM 1299 O O . PRO A 1 159 ? -5.298 21.548 0.150 1.00 44.69 159 PRO A O 1
ATOM 1302 N N . LEU A 1 160 ? -7.370 20.739 -0.244 1.00 43.12 160 LEU A N 1
ATOM 1303 C CA . LEU A 1 160 ? -7.310 20.717 -1.703 1.00 43.12 160 LEU A CA 1
ATOM 1304 C C . LEU A 1 160 ? -7.216 22.164 -2.204 1.00 43.12 160 LEU A C 1
ATOM 1306 O O . LEU A 1 160 ? -8.169 22.931 -2.090 1.00 43.12 160 LEU A O 1
ATOM 1310 N N . LYS A 1 161 ? -6.057 22.557 -2.739 1.00 34.38 161 LYS A N 1
ATOM 1311 C CA . LYS A 1 161 ? -5.925 23.825 -3.460 1.00 34.38 161 LYS A CA 1
ATOM 1312 C C . LYS A 1 161 ? -6.553 23.651 -4.842 1.00 34.38 161 LYS A C 1
ATOM 1314 O O . LYS A 1 161 ? -5.942 23.052 -5.722 1.00 34.38 161 LYS A O 1
ATOM 1319 N N . THR A 1 162 ? -7.763 24.169 -5.013 1.00 43.19 162 THR A N 1
ATOM 1320 C CA . THR A 1 162 ? -8.336 24.522 -6.317 1.00 43.19 162 THR A CA 1
ATOM 1321 C C . THR A 1 162 ? -7.387 25.482 -7.032 1.00 43.19 162 THR A C 1
ATOM 1323 O O . THR A 1 162 ? -7.046 26.527 -6.479 1.00 43.19 162 THR A O 1
ATOM 1326 N N . GLN A 1 163 ? -6.930 25.116 -8.229 1.00 39.78 163 GLN A N 1
ATOM 1327 C CA . GLN A 1 163 ? -6.214 26.021 -9.128 1.00 39.78 163 GLN A CA 1
ATOM 1328 C C . GLN A 1 163 ? -7.195 26.533 -10.185 1.00 39.78 163 GLN A C 1
ATOM 1330 O O . GLN A 1 163 ? -7.888 25.728 -10.810 1.00 39.78 163 GLN A O 1
ATOM 1335 N N . GLN A 1 164 ? -7.268 27.860 -10.308 1.00 35.50 164 GLN A N 1
ATOM 1336 C CA . GLN A 1 164 ? -7.661 28.566 -11.529 1.00 35.50 164 GLN A CA 1
ATOM 1337 C C . GLN A 1 164 ? -6.418 28.754 -12.395 1.00 35.50 164 GLN A C 1
ATOM 1339 O O . GLN A 1 164 ? -5.323 28.882 -11.795 1.00 35.50 164 GLN A O 1
#

Secondary structure (DSSP, 8-state):
--PPTT-GGGGHHHHHHHHHIIIIIIHHH---SHHHHHHHHHHHHHIIIIIPPBGGGTSB-HHHHHTT-HHHHHHHHHHHHHHHHHHHHHHHHHHHHHHHHHHHHHHHGGG------HHHHHHHHHHHHHHTT--------S------S-------PPP-----

Sequence (164 aa):
MRTSPYYPQSNGKQERWHKTLKSECIRPGCPLNMKDARRLGAHDVDQDNNHRLHSAIGYVTPRAMLEQRAEEILRERDRKLEQAREHRRQRHQNHRRTHSVLRTESHNTNSSKPAESQVARRISAHRAEAEGEVMPSGDLTKAGRRATKKERGKHHAYPLKTQQ

Solvent-accessible surface area (backbone atoms only — not comparable to full-atom values): 10309 Å² total; per-residue (Å²): 139,80,72,65,89,93,52,68,79,85,41,50,67,60,54,53,49,51,51,48,49,43,63,70,38,49,64,73,61,59,58,89,46,72,66,48,43,52,53,48,51,52,50,51,52,44,42,56,30,72,66,38,59,36,73,95,62,77,55,37,26,56,47,40,53,75,70,66,43,44,64,60,56,50,52,54,47,51,53,53,52,50,53,54,49,49,54,51,52,51,53,51,50,50,52,52,49,53,51,51,51,56,50,56,50,60,68,58,52,79,76,62,86,87,77,89,59,66,66,57,57,52,55,52,50,62,48,50,68,69,58,75,80,66,78,80,77,74,85,77,79,86,80,81,96,80,82,77,96,74,77,96,68,83,84,76,83,78,80,84,79,85,78,133